Protein AF-A0A935EHM3-F1 (afdb_monomer)

Radius of gyration: 22.59 Å; Cα contacts (8 Å, |Δi|>4): 49; chains: 1; bounding box: 71×31×31 Å

Foldseek 3Di:
DVVVVVVVVVVVVPPVVVVPCDDDPPDPPDDPDDDDDDDDDDDDQADAAEDADPVVVVVLVVVQVVCCVPPVHHHHYDYDDDD

Mean predicted aligned error: 10.22 Å

Structure (mmCIF, N/CA/C/O backbone):
data_AF-A0A935EHM3-F1
#
_entry.id   AF-A0A935EHM3-F1
#
loop_
_atom_site.group_PDB
_atom_site.id
_atom_site.type_symbol
_atom_site.label_atom_id
_atom_site.label_alt_id
_atom_site.label_comp_id
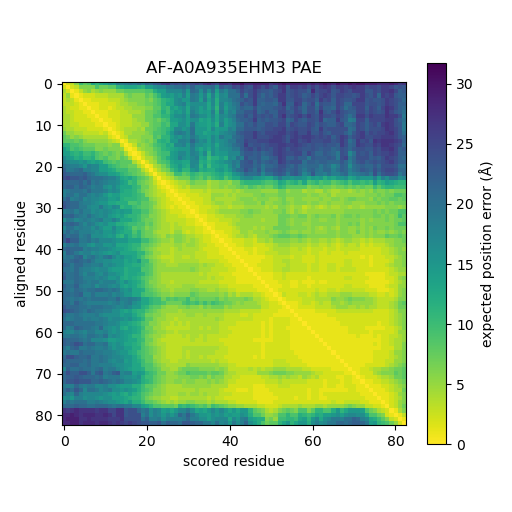_atom_site.label_asym_id
_atom_site.label_entity_id
_atom_site.label_seq_id
_atom_site.pdbx_PDB_ins_code
_atom_site.Cartn_x
_atom_site.Cartn_y
_atom_site.Cartn_z
_atom_site.occupancy
_atom_site.B_iso_or_equiv
_atom_site.auth_seq_id
_atom_site.auth_comp_id
_atom_site.auth_asym_id
_atom_site.auth_atom_id
_atom_site.pdbx_PDB_model_num
ATOM 1 N N . MET A 1 1 ? 53.499 -15.800 -8.743 1.00 59.31 1 MET A N 1
ATOM 2 C CA . MET A 1 1 ? 52.900 -14.956 -7.679 1.00 59.31 1 MET A CA 1
ATOM 3 C C . MET A 1 1 ? 52.686 -13.490 -8.070 1.00 59.31 1 MET A C 1
ATOM 5 O O . MET A 1 1 ? 51.767 -12.880 -7.546 1.00 59.31 1 MET A O 1
ATOM 9 N N . LYS A 1 2 ? 53.467 -12.895 -8.988 1.00 65.94 2 LYS A N 1
ATOM 10 C CA . LYS A 1 2 ? 53.290 -11.475 -9.365 1.00 65.94 2 LYS A CA 1
ATOM 11 C C . LYS A 1 2 ? 51.964 -11.187 -10.096 1.00 65.94 2 LYS A C 1
ATOM 13 O O . LYS A 1 2 ? 51.312 -10.191 -9.813 1.00 65.94 2 LYS A O 1
ATOM 18 N N . TYR A 1 3 ? 51.532 -12.089 -10.980 1.00 81.31 3 TYR A N 1
ATOM 19 C CA . TYR A 1 3 ? 50.303 -11.917 -11.772 1.00 81.31 3 TYR A CA 1
ATOM 20 C C . TYR A 1 3 ? 49.024 -12.348 -11.044 1.00 81.31 3 TYR A C 1
ATOM 22 O O . TYR A 1 3 ? 47.944 -11.879 -11.379 1.00 81.31 3 TYR A O 1
ATOM 30 N N . THR A 1 4 ? 49.137 -13.203 -10.022 1.00 81.50 4 THR A N 1
ATOM 31 C CA . THR A 1 4 ? 47.983 -13.663 -9.233 1.00 81.50 4 THR A CA 1
ATOM 32 C C . THR A 1 4 ? 47.401 -12.534 -8.387 1.00 81.50 4 THR A C 1
ATOM 34 O O . THR A 1 4 ? 46.187 -12.405 -8.305 1.00 81.50 4 THR A O 1
ATOM 37 N N . LEU A 1 5 ? 48.249 -11.663 -7.829 1.00 81.62 5 LEU A N 1
ATOM 38 C CA . LEU A 1 5 ? 47.793 -10.478 -7.096 1.00 81.62 5 LEU A CA 1
ATOM 39 C C . LEU A 1 5 ? 47.088 -9.474 -8.027 1.00 81.62 5 LEU A C 1
ATOM 41 O O . LEU A 1 5 ? 46.048 -8.926 -7.678 1.00 81.62 5 LEU A O 1
ATOM 45 N N . PHE A 1 6 ? 47.628 -9.286 -9.236 1.00 84.88 6 PHE A N 1
ATOM 46 C CA . PHE A 1 6 ? 47.039 -8.412 -10.252 1.00 84.88 6 PHE A CA 1
ATOM 47 C C . PHE A 1 6 ? 45.679 -8.930 -10.740 1.00 84.88 6 PHE A C 1
ATOM 49 O O . PHE A 1 6 ? 44.738 -8.154 -10.857 1.00 84.88 6 PHE A O 1
ATOM 56 N N . ALA A 1 7 ? 45.544 -10.243 -10.954 1.00 86.31 7 ALA A N 1
ATOM 57 C CA . ALA A 1 7 ? 44.279 -10.860 -11.344 1.00 86.31 7 ALA A CA 1
ATOM 58 C C . ALA A 1 7 ? 43.191 -10.694 -10.268 1.00 86.31 7 ALA A C 1
ATOM 60 O O . ALA A 1 7 ? 42.057 -10.357 -10.593 1.00 86.31 7 ALA A O 1
ATOM 61 N N . VAL A 1 8 ? 43.536 -10.861 -8.985 1.00 87.12 8 VAL A N 1
ATOM 62 C CA . VAL A 1 8 ? 42.588 -10.652 -7.876 1.00 87.12 8 VAL A CA 1
ATOM 63 C C . VAL A 1 8 ? 42.159 -9.186 -7.783 1.00 87.12 8 VAL A C 1
ATOM 65 O O . VAL A 1 8 ? 40.968 -8.908 -7.667 1.00 87.12 8 VAL A O 1
ATOM 68 N N . ALA A 1 9 ? 43.104 -8.247 -7.894 1.00 85.31 9 ALA A N 1
ATOM 69 C CA . ALA A 1 9 ? 42.796 -6.818 -7.903 1.00 85.31 9 ALA A CA 1
ATOM 70 C C . ALA A 1 9 ? 41.902 -6.426 -9.093 1.00 85.31 9 ALA A C 1
ATOM 72 O O . ALA A 1 9 ? 40.960 -5.659 -8.924 1.00 85.3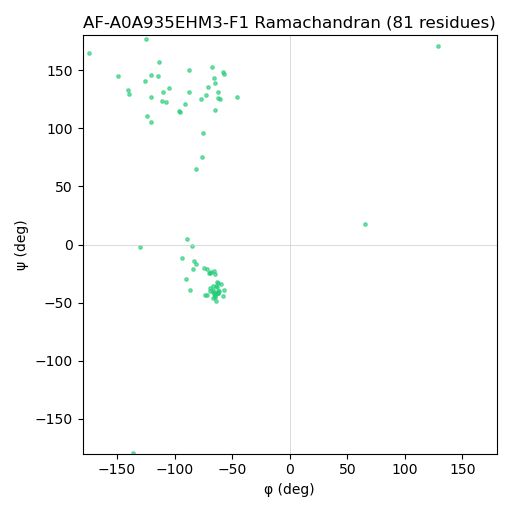1 9 ALA A O 1
ATOM 73 N N . PHE A 1 10 ? 42.150 -6.994 -10.277 1.00 85.31 10 PHE A N 1
ATOM 74 C CA . PHE A 1 10 ? 41.338 -6.757 -11.469 1.00 85.31 10 PHE A CA 1
ATOM 75 C C . PHE A 1 10 ? 39.913 -7.306 -11.319 1.00 85.31 10 PHE A C 1
ATOM 77 O O . PHE A 1 10 ? 38.958 -6.607 -11.640 1.00 85.31 10 PHE A O 1
ATOM 84 N N . CYS A 1 11 ? 39.740 -8.508 -10.762 1.00 84.19 11 CYS A N 1
ATOM 85 C CA . CYS A 1 11 ? 38.412 -9.075 -10.505 1.00 84.19 11 CYS A CA 1
ATOM 86 C C . CYS A 1 11 ? 37.603 -8.260 -9.481 1.00 84.19 11 CYS A C 1
ATOM 88 O O . CYS A 1 11 ? 36.391 -8.116 -9.636 1.00 84.19 11 CYS A O 1
ATOM 90 N N . LEU A 1 12 ? 38.255 -7.686 -8.463 1.00 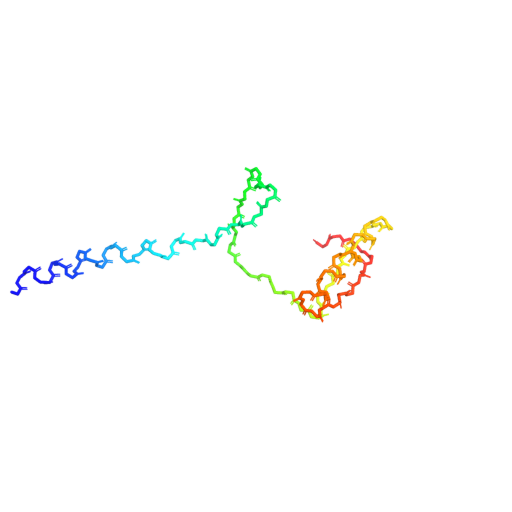83.06 12 LEU A N 1
ATOM 91 C CA . LEU A 1 12 ? 37.586 -6.852 -7.457 1.00 83.06 12 LEU A CA 1
ATOM 92 C C . LEU A 1 12 ? 36.996 -5.556 -8.040 1.00 83.06 12 LEU A C 1
ATOM 94 O O . LEU A 1 12 ? 36.009 -5.056 -7.505 1.00 83.06 12 LEU A O 1
ATOM 98 N N . LEU A 1 13 ? 37.529 -5.048 -9.159 1.00 81.38 13 LEU A N 1
ATOM 99 C CA . LEU A 1 13 ? 36.998 -3.855 -9.833 1.00 81.38 13 LEU A CA 1
ATOM 100 C C . LEU A 1 13 ? 35.622 -4.080 -10.480 1.00 81.38 13 LEU A C 1
ATOM 102 O O . LEU A 1 13 ? 34.881 -3.119 -10.666 1.00 81.38 13 LEU A O 1
ATOM 106 N N . PHE A 1 14 ? 35.259 -5.324 -10.805 1.00 74.25 14 PHE A N 1
ATOM 107 C CA . PHE A 1 14 ? 33.977 -5.643 -11.450 1.00 74.25 14 PHE A CA 1
ATOM 108 C C . PHE A 1 14 ? 32.866 -6.025 -10.459 1.00 74.25 14 PHE A C 1
ATOM 110 O O . PHE A 1 14 ?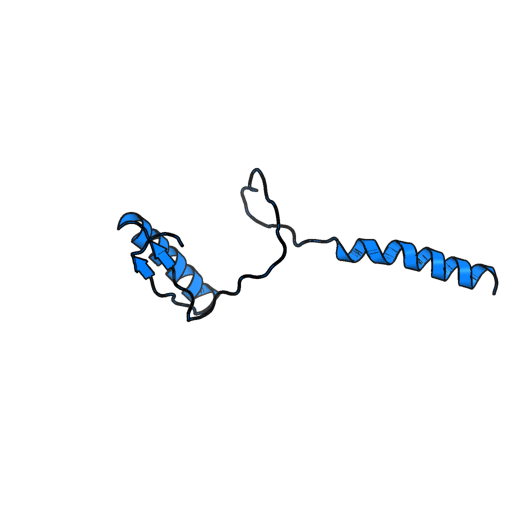 31.698 -6.066 -10.842 1.00 74.25 14 PHE A O 1
ATOM 117 N N . GLY A 1 15 ? 33.190 -6.268 -9.184 1.00 69.75 15 GLY A N 1
ATOM 118 C CA . GLY A 1 15 ? 32.210 -6.666 -8.163 1.00 69.75 15 GLY A CA 1
ATOM 119 C C . GLY A 1 15 ? 31.256 -5.548 -7.721 1.00 69.75 15 GLY A C 1
ATOM 120 O O . GLY A 1 15 ? 30.169 -5.827 -7.222 1.00 69.75 15 GLY A O 1
ATOM 121 N N . SER A 1 16 ? 31.623 -4.282 -7.929 1.00 63.53 16 SER A N 1
ATOM 122 C CA . SER A 1 16 ? 30.821 -3.113 -7.538 1.00 63.53 16 SER A CA 1
ATOM 123 C C . SER A 1 16 ? 29.599 -2.870 -8.434 1.00 63.53 16 SER A C 1
ATOM 125 O O . SER A 1 16 ? 28.646 -2.235 -7.990 1.00 63.53 16 SER A O 1
ATOM 127 N N . PHE A 1 17 ? 29.568 -3.411 -9.658 1.00 62.19 17 PHE A N 1
ATOM 128 C CA . PHE A 1 17 ? 28.443 -3.227 -10.589 1.00 62.19 17 PHE A CA 1
ATOM 129 C C . PHE A 1 17 ? 27.255 -4.166 -10.32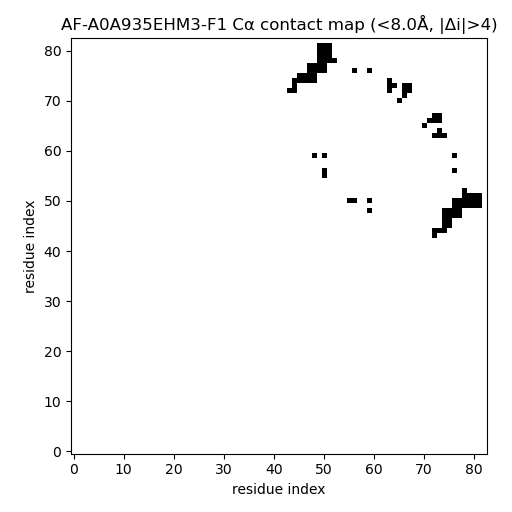3 1.00 62.19 17 PHE A C 1
ATOM 131 O O . PHE A 1 17 ? 26.146 -3.890 -10.777 1.00 62.19 17 PHE A O 1
ATOM 138 N N . ALA A 1 18 ? 27.447 -5.251 -9.564 1.00 61.00 18 ALA A N 1
ATOM 139 C CA . ALA A 1 18 ? 26.382 -6.215 -9.271 1.00 61.00 18 ALA A CA 1
ATOM 140 C C . ALA A 1 18 ? 25.290 -5.652 -8.338 1.00 61.00 18 ALA A C 1
ATOM 142 O O . ALA A 1 18 ? 24.147 -6.096 -8.385 1.00 61.00 18 ALA A O 1
ATOM 143 N N . PHE A 1 19 ? 25.612 -4.641 -7.525 1.00 59.62 19 PHE A N 1
ATOM 144 C CA . PHE A 1 19 ? 24.677 -4.041 -6.564 1.00 59.62 19 PHE A CA 1
ATOM 145 C C . PHE A 1 19 ? 23.776 -2.947 -7.163 1.00 59.62 19 PHE A C 1
ATOM 147 O O . PHE A 1 19 ? 22.927 -2.408 -6.459 1.00 59.62 19 PHE A O 1
ATOM 154 N N . ALA A 1 20 ? 23.923 -2.629 -8.455 1.00 56.94 20 ALA A N 1
ATOM 155 C CA . ALA A 1 20 ? 23.129 -1.603 -9.138 1.00 56.94 20 ALA A CA 1
ATOM 156 C C . ALA A 1 20 ? 21.824 -2.130 -9.769 1.00 56.94 20 ALA A C 1
ATOM 158 O O . ALA A 1 20 ? 21.115 -1.379 -10.437 1.00 56.94 20 ALA A O 1
ATOM 159 N N . GLN A 1 21 ? 21.482 -3.407 -9.574 1.00 58.84 21 GLN A N 1
ATOM 160 C CA . GLN A 1 21 ? 20.206 -3.966 -10.026 1.00 58.84 21 GLN A CA 1
ATOM 161 C C . GLN A 1 21 ? 19.073 -3.511 -9.094 1.00 58.84 21 GLN A C 1
ATOM 163 O O . GLN A 1 21 ? 18.588 -4.265 -8.252 1.00 58.84 21 GLN A O 1
ATOM 168 N N . SER A 1 22 ? 18.656 -2.250 -9.220 1.00 59.22 22 SER A N 1
ATOM 169 C CA . SER A 1 22 ? 17.401 -1.788 -8.629 1.00 59.22 22 SER A CA 1
ATOM 170 C C . SER A 1 22 ? 16.257 -2.594 -9.245 1.00 59.22 22 SER A C 1
ATOM 172 O O . SER A 1 22 ? 16.149 -2.640 -10.471 1.00 59.22 22 SER A O 1
ATOM 174 N N . GLY A 1 23 ? 15.435 -3.239 -8.413 1.00 62.38 23 GLY A N 1
ATOM 175 C CA . GLY A 1 23 ? 14.366 -4.138 -8.853 1.00 62.38 23 GLY A CA 1
ATOM 176 C C . GLY A 1 23 ? 13.537 -3.548 -9.996 1.00 62.38 23 GLY A C 1
ATOM 177 O O . GLY A 1 23 ? 13.052 -2.416 -9.901 1.00 62.38 23 GL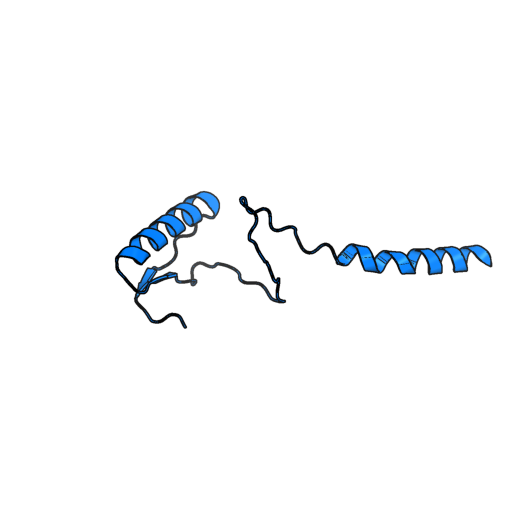Y A O 1
ATOM 178 N N . GLU A 1 24 ? 13.411 -4.309 -11.084 1.00 68.31 24 GLU A N 1
ATOM 179 C CA . GLU A 1 24 ? 12.617 -3.915 -12.244 1.00 68.31 24 GLU A CA 1
ATOM 180 C C . GLU A 1 24 ? 11.149 -3.765 -11.823 1.00 68.31 24 GLU A C 1
ATOM 182 O O . GLU A 1 24 ? 10.554 -4.663 -11.222 1.00 68.31 24 GLU A O 1
ATOM 187 N N . VAL A 1 25 ? 10.557 -2.606 -12.113 1.00 74.88 25 VAL A N 1
ATOM 188 C CA . VAL A 1 25 ? 9.144 -2.346 -11.825 1.00 74.88 25 VAL A CA 1
ATOM 189 C C . VAL A 1 25 ? 8.299 -3.089 -12.860 1.00 74.88 25 VAL A C 1
ATOM 191 O O . VAL A 1 25 ? 8.079 -2.601 -13.969 1.00 74.88 25 VAL A O 1
ATOM 194 N N . ASN A 1 26 ? 7.835 -4.286 -12.500 1.00 83.69 26 ASN A N 1
ATOM 195 C CA . ASN A 1 26 ? 7.025 -5.147 -13.365 1.00 83.69 26 ASN A CA 1
ATOM 196 C C . ASN A 1 26 ? 5.541 -4.729 -13.362 1.00 83.69 26 ASN A C 1
ATOM 198 O O . ASN A 1 26 ? 4.676 -5.445 -12.862 1.00 83.69 26 ASN A O 1
ATOM 202 N N . ILE A 1 27 ? 5.256 -3.529 -13.874 1.00 86.31 27 ILE A N 1
ATOM 203 C CA . ILE A 1 27 ? 3.899 -2.985 -14.032 1.00 86.31 27 ILE A CA 1
ATOM 204 C C . ILE A 1 27 ? 3.557 -2.940 -15.524 1.00 86.31 27 ILE A C 1
ATOM 206 O O . ILE A 1 27 ? 4.343 -2.437 -16.329 1.00 86.31 27 ILE A O 1
ATOM 210 N N . ILE A 1 28 ? 2.376 -3.449 -15.890 1.00 89.19 28 ILE A N 1
ATOM 211 C CA . ILE A 1 28 ? 1.869 -3.461 -17.268 1.00 89.19 28 ILE A CA 1
ATOM 212 C C . ILE A 1 28 ? 0.535 -2.691 -17.324 1.00 89.19 28 ILE A C 1
ATOM 214 O O . ILE A 1 28 ? -0.379 -3.037 -16.576 1.00 89.19 28 ILE A O 1
ATOM 218 N N . PRO A 1 29 ? 0.389 -1.690 -18.218 1.00 89.69 29 PRO A N 1
ATOM 219 C CA . PRO A 1 29 ? 1.425 -1.146 -19.098 1.00 89.69 29 PRO A CA 1
ATOM 220 C C . PRO A 1 29 ? 2.513 -0.412 -18.304 1.00 89.69 29 PRO A C 1
ATOM 222 O O . PRO A 1 29 ? 2.263 0.118 -17.221 1.00 89.69 29 PRO A O 1
ATOM 225 N N . ARG A 1 30 ? 3.730 -0.370 -18.858 1.00 87.06 30 ARG A N 1
ATOM 226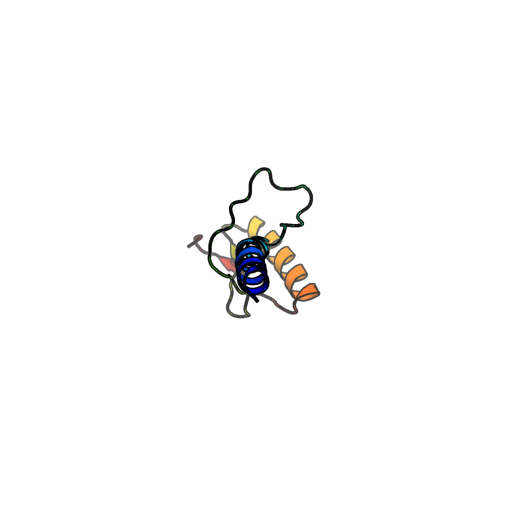 C CA . ARG A 1 30 ? 4.847 0.318 -18.205 1.00 87.06 30 ARG A CA 1
ATOM 227 C C . ARG A 1 30 ? 4.538 1.818 -18.071 1.00 87.06 30 ARG A C 1
ATOM 229 O O . ARG A 1 30 ? 4.144 2.433 -19.068 1.00 87.06 30 ARG A O 1
ATOM 236 N N . PRO A 1 31 ? 4.727 2.420 -16.882 1.00 89.00 31 PRO A N 1
ATOM 237 C CA . PRO A 1 31 ? 4.613 3.864 -16.713 1.00 89.00 31 PRO A CA 1
ATOM 238 C C . PRO A 1 31 ? 5.582 4.614 -17.634 1.00 89.00 31 PRO A C 1
ATOM 240 O O . PRO A 1 31 ? 6.680 4.134 -17.909 1.00 89.00 31 PRO A O 1
ATOM 243 N N . GLN A 1 32 ? 5.197 5.813 -18.076 1.00 92.12 32 GLN A N 1
ATOM 244 C CA . GLN A 1 32 ? 6.036 6.655 -18.943 1.00 92.12 32 GLN A CA 1
ATOM 245 C C . GLN A 1 32 ? 7.355 7.063 -18.268 1.00 92.12 32 GLN A C 1
ATOM 247 O O . GLN A 1 32 ? 8.378 7.200 -18.932 1.00 92.12 32 GLN A O 1
ATOM 252 N N . SER A 1 33 ? 7.339 7.252 -16.947 1.00 89.50 33 SER A N 1
ATOM 253 C CA . SER A 1 33 ? 8.524 7.565 -16.154 1.00 89.50 33 SER A CA 1
ATOM 254 C C . SER A 1 33 ? 8.404 6.996 -14.740 1.00 89.50 33 SER A C 1
ATOM 256 O O . SER A 1 33 ? 7.319 6.938 -14.161 1.00 89.50 33 SER A O 1
ATOM 258 N N . VAL A 1 34 ? 9.536 6.560 -14.183 1.00 86.56 34 VAL A N 1
ATOM 259 C CA . VAL A 1 34 ? 9.663 6.087 -12.800 1.00 86.56 34 VAL A CA 1
ATOM 260 C C . VAL A 1 34 ? 10.976 6.623 -12.237 1.00 86.56 34 VAL A C 1
ATOM 262 O O . VAL A 1 34 ? 12.025 6.453 -12.850 1.00 86.56 34 VAL A O 1
ATOM 265 N N . SER A 1 35 ? 10.923 7.249 -11.062 1.00 87.50 35 SER A N 1
ATOM 266 C CA . SER A 1 35 ? 12.107 7.658 -10.302 1.00 87.50 35 SER A CA 1
ATOM 267 C C . SER A 1 35 ? 12.063 6.973 -8.944 1.00 87.50 35 SER A C 1
ATOM 269 O O . SER A 1 35 ? 11.284 7.372 -8.078 1.00 87.50 35 SER A O 1
ATOM 271 N N . GLN A 1 36 ? 12.890 5.948 -8.743 1.00 85.06 36 GLN A N 1
ATOM 272 C CA . GLN A 1 36 ? 13.051 5.358 -7.415 1.00 85.06 36 GLN A CA 1
ATOM 273 C C . GLN A 1 36 ? 13.821 6.331 -6.516 1.00 85.06 36 GLN A C 1
ATOM 275 O O . GLN A 1 36 ? 14.799 6.945 -6.941 1.00 85.06 36 GLN A O 1
ATOM 280 N N . LYS A 1 37 ? 13.345 6.496 -5.282 1.00 87.69 37 LYS A N 1
ATOM 281 C CA . LYS A 1 37 ? 14.017 7.258 -4.227 1.00 87.69 37 LYS A CA 1
ATOM 282 C C . LYS A 1 37 ? 14.437 6.304 -3.120 1.00 87.69 37 LYS A C 1
ATOM 284 O O . LYS A 1 37 ? 13.855 5.230 -2.972 1.00 87.69 37 LYS A O 1
ATOM 289 N N . GLU A 1 38 ? 15.430 6.708 -2.342 1.00 88.12 38 GLU A N 1
ATOM 290 C CA . GLU A 1 38 ? 15.842 5.951 -1.166 1.00 88.12 38 GLU A CA 1
ATOM 291 C C . GLU A 1 38 ? 14.736 5.938 -0.104 1.00 88.12 38 GLU A C 1
ATOM 293 O O . GLU A 1 38 ? 14.019 6.922 0.090 1.00 88.12 38 GLU A O 1
ATOM 298 N N . GLY A 1 39 ? 14.606 4.805 0.584 1.00 88.44 39 GLY A N 1
ATOM 299 C CA . GLY A 1 39 ? 13.608 4.590 1.626 1.00 88.44 39 GLY A CA 1
ATOM 300 C C . GLY A 1 39 ? 12.798 3.315 1.416 1.00 88.44 39 GLY A C 1
ATOM 301 O O . GLY A 1 39 ? 12.886 2.641 0.389 1.00 88.44 39 GLY A O 1
ATOM 302 N N . ARG A 1 40 ? 12.003 2.961 2.427 1.00 90.19 40 ARG A N 1
ATOM 303 C CA . ARG A 1 40 ? 11.072 1.834 2.377 1.00 90.19 40 ARG A CA 1
ATOM 304 C C . ARG A 1 40 ? 9.784 2.217 3.083 1.00 90.19 40 ARG A C 1
ATOM 306 O O . ARG A 1 40 ? 9.820 2.730 4.197 1.00 90.19 40 ARG A O 1
ATOM 313 N N . PHE A 1 41 ? 8.664 1.927 2.439 1.00 91.44 41 PHE A N 1
ATOM 314 C CA . PHE A 1 41 ? 7.344 2.019 3.040 1.00 91.44 41 PHE A CA 1
ATOM 315 C C . PHE A 1 41 ? 6.824 0.606 3.296 1.00 91.44 41 PHE A C 1
ATOM 317 O O . PHE A 1 41 ? 6.755 -0.204 2.373 1.00 91.44 41 PHE A O 1
ATOM 324 N N . THR A 1 42 ? 6.489 0.309 4.548 1.00 93.75 42 THR A N 1
ATOM 325 C CA . THR A 1 42 ? 5.923 -0.980 4.951 1.00 93.75 42 THR A CA 1
ATOM 326 C C . THR A 1 42 ? 4.475 -0.761 5.345 1.00 93.75 42 THR A C 1
ATOM 328 O O . THR A 1 42 ? 4.197 0.030 6.242 1.00 93.75 42 THR A O 1
ATOM 331 N N . ILE A 1 43 ? 3.561 -1.477 4.695 1.00 94.25 43 ILE A N 1
ATOM 332 C CA . ILE A 1 43 ? 2.146 -1.457 5.062 1.00 94.25 43 ILE A CA 1
ATOM 333 C C . ILE A 1 43 ? 1.961 -2.323 6.309 1.00 94.25 43 ILE A C 1
ATOM 335 O O . ILE A 1 43 ? 2.335 -3.496 6.327 1.00 94.25 43 ILE A O 1
ATOM 339 N N . THR A 1 44 ? 1.373 -1.737 7.347 1.00 95.00 44 THR A N 1
ATOM 340 C CA . THR A 1 44 ? 1.060 -2.402 8.620 1.00 95.00 44 THR A CA 1
ATOM 341 C C . THR A 1 44 ? -0.424 -2.256 8.958 1.00 95.00 44 THR A C 1
ATOM 343 O O . THR A 1 44 ? -1.169 -1.569 8.258 1.00 95.00 44 THR A O 1
ATOM 346 N N . LYS A 1 45 ? -0.875 -2.870 10.058 1.00 93.88 45 LYS A N 1
ATOM 347 C CA . LYS A 1 45 ? -2.271 -2.764 10.524 1.00 93.88 45 LYS A CA 1
ATOM 348 C C . LYS A 1 45 ? -2.649 -1.346 10.967 1.00 93.88 45 LYS A C 1
ATOM 350 O O . LYS A 1 45 ? -3.824 -0.994 10.962 1.00 93.88 45 LYS A O 1
ATOM 355 N N . GLU A 1 46 ? -1.662 -0.536 11.334 1.00 95.19 46 GLU A N 1
ATOM 356 C CA . GLU A 1 46 ? -1.821 0.856 11.757 1.00 95.19 46 GLU A CA 1
ATOM 357 C C . GLU A 1 46 ? -1.907 1.821 10.565 1.00 95.19 46 GLU A C 1
ATOM 359 O O . GLU A 1 46 ? -2.317 2.971 10.732 1.00 95.19 46 GLU A O 1
ATOM 364 N N . THR A 1 47 ? -1.543 1.362 9.361 1.00 95.88 47 THR A N 1
ATOM 365 C CA . THR A 1 47 ? -1.625 2.155 8.129 1.00 95.88 47 THR A CA 1
ATOM 366 C C . THR A 1 47 ? -3.087 2.479 7.804 1.00 95.88 47 THR A C 1
ATOM 368 O O . THR A 1 47 ? -3.978 1.639 7.949 1.00 95.88 47 THR A O 1
ATOM 371 N N . GLN A 1 48 ? -3.347 3.709 7.357 1.00 95.19 48 GLN A N 1
ATOM 372 C CA . GLN A 1 48 ? -4.693 4.192 7.039 1.00 95.19 48 GLN A CA 1
ATOM 373 C C . GLN A 1 48 ? -4.777 4.618 5.576 1.00 95.19 48 GLN A C 1
ATOM 375 O O . GLN A 1 48 ? -3.822 5.164 5.026 1.00 95.19 48 GLN A O 1
ATOM 380 N N . ILE A 1 49 ? -5.938 4.399 4.961 1.00 94.88 49 ILE A N 1
ATOM 381 C CA . ILE A 1 49 ? -6.251 4.913 3.628 1.00 94.88 49 ILE A CA 1
ATOM 382 C C . ILE A 1 49 ? -7.013 6.225 3.816 1.00 94.88 49 ILE A C 1
ATOM 384 O O . ILE A 1 49 ? -8.125 6.220 4.350 1.00 94.88 49 ILE A O 1
ATOM 388 N N . SER A 1 50 ? -6.414 7.341 3.400 1.00 94.38 50 SER A N 1
ATOM 389 C CA . SER A 1 50 ? -7.071 8.651 3.412 1.00 94.38 50 SER A CA 1
ATOM 390 C C . SER A 1 50 ? -7.846 8.862 2.113 1.00 94.38 50 SER A C 1
ATOM 392 O O . SER A 1 50 ? -7.305 8.632 1.032 1.00 94.38 50 SER A O 1
ATOM 394 N N . VAL A 1 51 ? -9.108 9.278 2.214 1.00 94.56 51 VAL A N 1
ATOM 395 C CA . VAL A 1 51 ? -9.981 9.560 1.064 1.00 94.56 51 VAL A CA 1
ATOM 396 C C . VAL A 1 51 ? -10.556 10.969 1.146 1.00 94.56 51 VAL A C 1
ATOM 398 O O . VAL A 1 51 ? -10.941 11.425 2.228 1.00 94.56 51 VAL A O 1
ATOM 401 N N . LEU A 1 52 ? -10.647 11.647 -0.002 1.00 90.81 52 LEU A N 1
ATOM 402 C CA . LEU A 1 52 ? -11.156 13.017 -0.083 1.00 90.81 52 LEU A CA 1
ATOM 403 C C . LEU A 1 52 ? -12.678 13.045 -0.217 1.00 90.81 52 LEU A C 1
ATOM 405 O O . LEU A 1 52 ? -13.340 13.875 0.406 1.00 90.81 52 LEU A O 1
ATOM 409 N N . ASP A 1 53 ? -13.247 12.123 -0.997 1.00 89.00 53 ASP A N 1
ATOM 410 C CA . ASP A 1 53 ? -14.682 12.091 -1.256 1.00 89.00 53 ASP A CA 1
ATOM 411 C C . ASP A 1 53 ? -15.311 10.683 -1.184 1.00 89.00 53 ASP A C 1
ATOM 413 O O . ASP A 1 53 ? -14.686 9.667 -0.862 1.00 89.00 53 ASP A O 1
ATOM 417 N N . LYS A 1 54 ? -16.625 10.621 -1.435 1.00 86.81 54 LYS A N 1
ATOM 418 C CA . LYS A 1 54 ? -17.389 9.364 -1.412 1.00 86.81 54 LYS A CA 1
ATOM 419 C C . LYS A 1 54 ? -17.056 8.429 -2.579 1.00 86.81 54 LYS A C 1
ATOM 421 O O . LYS A 1 54 ? -17.307 7.232 -2.457 1.00 86.81 54 LYS A O 1
ATOM 426 N N . LYS A 1 55 ? -16.564 8.945 -3.709 1.00 87.56 55 LYS A N 1
ATOM 427 C CA . LYS A 1 55 ? -16.160 8.122 -4.856 1.00 87.56 55 LYS A CA 1
ATOM 428 C C . LYS A 1 55 ? -14.846 7.415 -4.538 1.00 87.56 55 LYS A C 1
ATOM 430 O O . LYS A 1 55 ? -14.767 6.203 -4.726 1.00 87.56 55 LYS A O 1
ATOM 435 N N . ASP A 1 56 ? -13.898 8.129 -3.939 1.00 92.50 56 ASP A N 1
ATOM 436 C CA . ASP A 1 56 ? -12.612 7.588 -3.493 1.00 92.50 56 ASP A CA 1
ATOM 437 C C . ASP A 1 56 ? -12.781 6.472 -2.461 1.00 92.50 56 ASP A C 1
ATOM 439 O O . ASP A 1 56 ? -12.039 5.492 -2.470 1.00 92.50 56 ASP A O 1
ATOM 443 N N . ARG A 1 57 ? -13.808 6.559 -1.604 1.00 94.06 57 ARG A N 1
ATOM 444 C CA . ARG A 1 57 ? -14.117 5.500 -0.631 1.00 94.06 57 ARG A CA 1
ATOM 445 C C . ARG A 1 57 ? -14.348 4.137 -1.291 1.00 94.06 57 ARG A C 1
ATOM 447 O O . ARG A 1 57 ? -13.863 3.142 -0.763 1.00 94.06 57 ARG A O 1
ATOM 454 N N . LYS A 1 58 ? -15.010 4.082 -2.452 1.00 94.12 58 LYS A N 1
ATOM 455 C CA . LYS A 1 58 ? -15.206 2.816 -3.182 1.00 94.12 58 LYS A CA 1
ATOM 456 C C . LYS A 1 58 ? -13.887 2.252 -3.713 1.00 94.12 58 LYS A C 1
ATOM 458 O O . LYS A 1 58 ? -13.692 1.043 -3.722 1.00 94.12 58 LYS A O 1
ATOM 463 N N . ILE A 1 59 ? -12.973 3.125 -4.135 1.00 95.50 59 ILE A N 1
ATOM 464 C CA . ILE A 1 59 ? -11.634 2.723 -4.587 1.00 95.50 59 ILE A CA 1
ATOM 465 C C . ILE A 1 59 ? -10.804 2.221 -3.395 1.00 95.50 59 ILE A C 1
ATOM 467 O O . ILE A 1 59 ? -10.112 1.212 -3.507 1.00 95.50 59 ILE A O 1
ATOM 471 N N . ALA A 1 60 ? -10.911 2.870 -2.234 1.00 96.06 60 ALA A N 1
ATOM 472 C CA . ALA A 1 60 ? -10.264 2.419 -1.003 1.00 96.06 60 ALA A CA 1
ATOM 473 C C . ALA A 1 60 ? -10.776 1.047 -0.536 1.00 96.06 60 ALA A C 1
ATOM 475 O O . ALA A 1 60 ? -10.000 0.237 -0.035 1.00 96.06 60 ALA A O 1
ATOM 476 N N . GLU A 1 61 ? -12.069 0.774 -0.711 1.00 95.94 61 GLU A N 1
ATOM 477 C CA . GLU A 1 61 ? -12.665 -0.540 -0.448 1.00 95.94 61 GLU A CA 1
ATOM 478 C C . GLU A 1 61 ? -12.109 -1.604 -1.402 1.00 95.94 61 GLU A C 1
ATOM 480 O O . GLU A 1 61 ? -11.649 -2.638 -0.929 1.00 95.94 61 GLU A O 1
ATOM 485 N N . LEU A 1 62 ? -12.015 -1.304 -2.703 1.00 96.81 62 LEU A N 1
ATOM 486 C CA . LEU A 1 62 ? -11.393 -2.198 -3.686 1.00 96.81 62 LEU A CA 1
ATOM 487 C C . LEU A 1 62 ? -9.934 -2.535 -3.332 1.00 96.81 62 LEU A C 1
ATOM 489 O O . LEU A 1 62 ? -9.524 -3.692 -3.407 1.00 96.81 62 LEU A O 1
ATOM 493 N N . LEU A 1 63 ? -9.146 -1.535 -2.923 1.00 96.44 63 LEU A N 1
ATOM 494 C CA . LEU A 1 63 ? -7.774 -1.759 -2.464 1.00 96.44 63 LEU A CA 1
ATOM 495 C C . LEU A 1 63 ? -7.741 -2.653 -1.217 1.00 96.44 63 LEU A C 1
ATOM 497 O O . LEU A 1 63 ? -6.904 -3.545 -1.124 1.00 96.44 63 LEU A O 1
ATOM 501 N N . ASN A 1 64 ? -8.650 -2.432 -0.267 1.00 97.31 64 ASN A N 1
ATOM 502 C CA . ASN A 1 64 ? -8.757 -3.262 0.930 1.00 97.31 64 ASN A CA 1
ATOM 503 C C . ASN A 1 64 ? -9.104 -4.717 0.607 1.00 97.31 64 ASN A C 1
ATOM 505 O O . ASN A 1 64 ? -8.542 -5.611 1.232 1.00 97.31 64 ASN A O 1
ATOM 509 N N . ASP A 1 65 ? -9.992 -4.959 -0.354 1.00 97.75 65 ASP A N 1
ATOM 510 C CA . ASP A 1 65 ? -10.343 -6.317 -0.772 1.00 97.75 65 ASP A CA 1
ATOM 511 C C . ASP A 1 65 ? -9.121 -7.044 -1.352 1.00 97.75 65 ASP A C 1
ATOM 513 O O . ASP A 1 65 ? -8.855 -8.194 -0.997 1.00 97.75 65 ASP A O 1
ATOM 517 N N . TYR A 1 66 ? -8.313 -6.348 -2.158 1.00 96.69 66 TYR A N 1
ATOM 518 C CA . TYR A 1 66 ? -7.047 -6.876 -2.669 1.00 96.69 66 TYR A CA 1
ATOM 519 C C . TYR A 1 66 ? -6.028 -7.151 -1.551 1.00 96.69 66 TYR A C 1
ATOM 521 O O . TYR A 1 66 ? -5.459 -8.238 -1.476 1.00 96.69 66 TYR A O 1
ATOM 529 N N . LEU A 1 67 ? -5.812 -6.190 -0.645 1.00 96.44 67 LEU A N 1
ATOM 530 C CA . LEU A 1 67 ? -4.873 -6.342 0.475 1.00 96.44 67 LEU A CA 1
ATOM 531 C C . LEU A 1 67 ? -5.282 -7.465 1.433 1.00 96.44 67 LEU A C 1
ATOM 533 O O . LEU A 1 67 ? -4.419 -8.123 2.020 1.00 96.44 67 LEU A O 1
ATOM 537 N N . LEU A 1 68 ? -6.585 -7.700 1.584 1.00 96.44 68 LEU A N 1
ATOM 538 C CA . LEU A 1 68 ? -7.105 -8.792 2.389 1.00 96.44 68 LEU A CA 1
ATOM 539 C C . LEU A 1 68 ? -6.861 -10.143 1.711 1.00 96.44 68 LEU A C 1
ATOM 541 O O . LEU A 1 68 ? -6.435 -11.074 2.391 1.00 96.44 68 LEU A O 1
ATOM 545 N N . ALA A 1 69 ? -7.093 -10.240 0.400 1.00 97.31 69 ALA A N 1
ATOM 546 C CA . ALA A 1 69 ? -6.894 -11.468 -0.367 1.00 97.31 69 A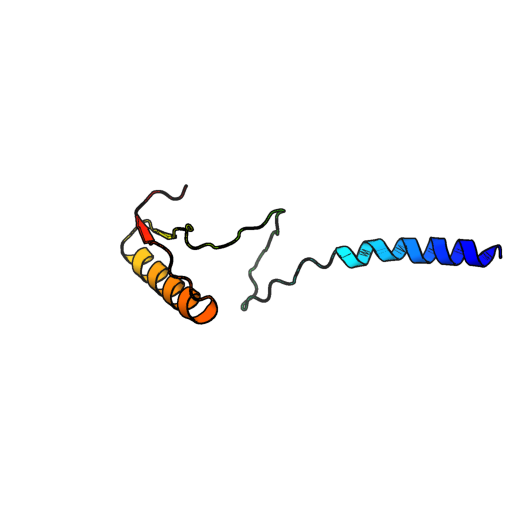LA A CA 1
ATOM 547 C C . ALA A 1 69 ? -5.415 -11.883 -0.450 1.00 97.31 69 ALA A C 1
ATOM 549 O O . ALA A 1 69 ? -5.093 -13.042 -0.204 1.00 97.31 69 ALA A O 1
ATOM 550 N N . GLU A 1 70 ? -4.518 -10.938 -0.739 1.00 93.88 70 GLU A N 1
ATOM 551 C CA . GLU A 1 70 ? -3.096 -11.228 -0.978 1.00 93.88 70 GLU A CA 1
ATOM 552 C C . GLU A 1 70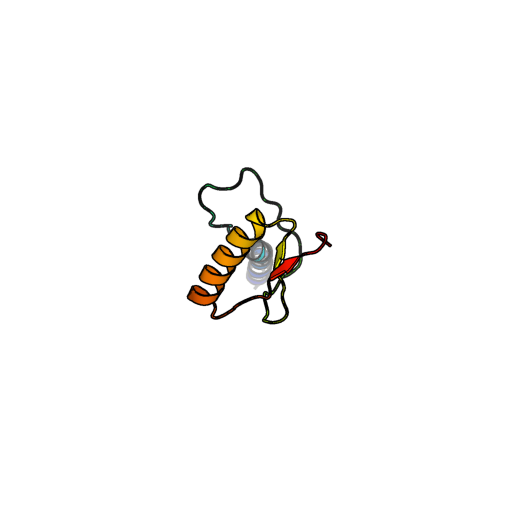 ? -2.240 -11.172 0.296 1.00 93.88 70 GLU A C 1
ATOM 554 O O . GLU A 1 70 ? -1.220 -11.850 0.405 1.00 93.88 70 GLU A O 1
ATOM 559 N N . GLY A 1 71 ? -2.629 -10.343 1.270 1.00 89.56 71 GLY A N 1
ATOM 560 C CA . GLY A 1 71 ? -1.802 -10.026 2.439 1.00 89.56 71 GLY A CA 1
ATOM 561 C C . GLY A 1 71 ? -2.498 -10.170 3.790 1.00 89.56 71 GLY A C 1
ATOM 562 O O . GLY A 1 71 ? -1.865 -9.932 4.818 1.00 89.56 71 GLY A O 1
ATOM 563 N N . GLY A 1 72 ? -3.788 -10.524 3.826 1.00 94.69 72 GLY A N 1
ATOM 564 C CA . GLY A 1 72 ? -4.552 -10.654 5.070 1.00 94.69 72 GLY A CA 1
ATOM 565 C C . GLY A 1 72 ? -4.744 -9.337 5.836 1.00 94.69 72 GLY A C 1
ATOM 566 O O . GLY A 1 72 ? -5.041 -9.359 7.034 1.00 94.69 72 GLY A O 1
ATOM 567 N N . LEU A 1 73 ? -4.551 -8.186 5.184 1.00 95.75 73 LEU A N 1
ATOM 568 C CA . LEU A 1 73 ? -4.644 -6.866 5.806 1.00 95.75 73 LEU A CA 1
ATOM 569 C C . LEU A 1 73 ? -5.935 -6.156 5.404 1.00 95.75 73 LEU A C 1
ATOM 571 O O . LEU A 1 73 ? -6.276 -6.075 4.231 1.00 95.75 73 LEU A O 1
ATOM 575 N N . LYS A 1 74 ? -6.613 -5.566 6.392 1.00 96.44 74 LYS A N 1
ATOM 576 C CA . LYS A 1 74 ? -7.734 -4.647 6.177 1.00 96.44 74 LYS A CA 1
ATOM 577 C C . LYS A 1 74 ? -7.438 -3.329 6.879 1.00 96.44 74 LYS A C 1
ATOM 579 O O . LYS A 1 74 ? -7.404 -3.270 8.106 1.00 96.44 74 LYS A O 1
ATOM 584 N N . LEU A 1 75 ? -7.197 -2.289 6.094 1.00 96.69 75 LEU A N 1
ATOM 585 C CA . LEU A 1 75 ? -6.786 -0.972 6.561 1.00 96.69 75 LEU A CA 1
ATOM 586 C C . LEU A 1 75 ? -7.997 -0.097 6.892 1.00 96.69 75 LEU A C 1
ATOM 588 O O . LEU A 1 75 ? -9.067 -0.199 6.281 1.00 96.69 75 LEU A O 1
ATOM 592 N N . LYS A 1 76 ? -7.822 0.816 7.850 1.00 96.31 76 LYS A N 1
ATOM 593 C CA . LYS A 1 76 ? -8.853 1.795 8.211 1.00 96.31 76 LYS A CA 1
ATOM 594 C C . LYS A 1 76 ? -8.970 2.860 7.117 1.00 96.31 76 LYS A C 1
ATOM 596 O O . LYS A 1 76 ? -7.974 3.485 6.764 1.00 96.31 76 LYS A O 1
ATOM 601 N N . VAL A 1 77 ? -10.189 3.111 6.634 1.00 95.44 77 VAL A N 1
ATOM 602 C CA . VAL A 1 77 ? -10.478 4.184 5.665 1.00 95.44 77 VAL A CA 1
ATOM 603 C C . VAL A 1 77 ? -10.965 5.432 6.397 1.00 95.44 77 VAL A C 1
ATOM 605 O O . VAL A 1 77 ? -12.044 5.419 7.003 1.00 95.44 77 VAL A O 1
ATOM 608 N N . VAL A 1 78 ? -10.190 6.512 6.327 1.00 94.50 78 VAL A N 1
ATOM 609 C CA . VAL A 1 78 ? -10.469 7.790 6.995 1.00 94.50 78 VAL A CA 1
ATOM 610 C C . VAL A 1 78 ? -10.732 8.898 5.984 1.00 94.50 78 VAL A C 1
ATOM 612 O O . VAL A 1 78 ? -10.140 8.928 4.912 1.00 94.50 78 VAL A O 1
ATOM 615 N N . SER A 1 79 ? -11.637 9.811 6.328 1.00 91.31 79 SER A N 1
ATOM 616 C CA . SER A 1 79 ? -11.838 11.046 5.571 1.00 91.31 79 SER A CA 1
ATOM 617 C C . SER A 1 79 ? -10.942 12.125 6.162 1.00 91.31 79 SER A C 1
ATOM 619 O O . SER A 1 79 ? -11.062 12.428 7.348 1.00 91.31 79 SER A O 1
ATOM 621 N N . GLY A 1 80 ? -10.048 12.689 5.360 1.00 77.56 80 GLY A N 1
ATOM 622 C CA . GLY A 1 80 ? -9.126 13.717 5.825 1.00 77.56 80 GLY A CA 1
ATOM 623 C C . GLY A 1 80 ? -8.293 14.305 4.690 1.00 77.56 80 GLY A C 1
ATOM 624 O O . GLY A 1 80 ? -8.258 13.731 3.600 1.00 77.56 80 GLY A O 1
ATOM 625 N N . PRO A 1 81 ? -7.636 15.455 4.918 1.00 67.50 81 PRO A N 1
ATOM 626 C CA . PRO A 1 81 ? -6.686 15.993 3.955 1.00 67.50 81 PRO A CA 1
ATOM 627 C C . PRO A 1 81 ? -5.585 14.962 3.670 1.00 67.50 81 PRO A C 1
ATOM 629 O O . PRO A 1 81 ? -5.204 14.180 4.546 1.00 67.50 81 PRO A O 1
ATOM 632 N N . LEU A 1 82 ? -5.087 14.951 2.434 1.00 62.91 82 LEU A N 1
ATOM 633 C CA . LEU A 1 82 ? -3.835 14.270 2.119 1.00 62.91 82 LEU A CA 1
ATOM 634 C C . LEU A 1 82 ? -2.741 15.019 2.892 1.00 62.91 82 LEU A C 1
ATOM 636 O O . LEU A 1 82 ? -2.594 16.227 2.702 1.00 62.91 82 LEU A O 1
ATOM 640 N N . ALA A 1 83 ? -2.103 14.329 3.838 1.00 59.75 83 ALA A N 1
ATOM 641 C CA . ALA A 1 83 ? -0.994 14.874 4.617 1.00 59.75 83 ALA A CA 1
ATOM 642 C C . ALA A 1 83 ? 0.187 15.255 3.715 1.00 59.75 83 ALA A C 1
ATOM 644 O O . ALA A 1 83 ? 0.388 14.559 2.691 1.00 59.75 83 ALA A O 1
#

Sequence (83 aa):
MKYTLFAVAFCLLFGSFAFAQSGEVNIIPRPQSVSQKEGRFTITKETQISVLDKKDRKIAELLNDYLLAEGGLKLKVVSGPLA

Secondary structure (DSSP, 8-state):
-HHHHHHHHHHHTTGGGGGG-PPP---SSPPS-----S------TT-EEEESSHHHHHHHHHHHHHHHHHH----EEEE----

pLDDT: mean 85.38, std 12.04, range [56.94, 97.75]

Solvent-accessible surface area (backbone atoms only — not comparable to full-atom values): 5550 Å² total; per-residue (Å²): 116,78,62,58,57,52,51,54,57,56,56,58,69,60,60,70,64,69,78,69,71,69,80,78,81,91,50,85,78,70,70,96,74,86,81,91,70,92,82,84,89,81,91,52,82,86,42,66,46,71,25,85,50,79,69,47,46,57,54,53,48,54,51,32,54,48,35,34,74,79,66,73,39,72,56,50,79,44,81,46,79,86,127

Nearest PDB structures (foldseek):
  4hw8-assembly1_B  TM=7.269E-01  e=1.036E+00  Staphylococcus aureus subsp. aureus NCTC 8325
  3n96-assembly1_D  TM=6.553E-01  e=1.802E+00  Homo sapiens
  6sqc-assembly1_A  TM=6.637E-01  e=1.931E+00  Escherichia coli K-12
  8vrs-assembly2_B  TM=6.400E-01  e=1.931E+00  Escherichia coli
  8tlw-assembly1_A  TM=6.606E-01  e=2.218E+00  Escherichia coli K-12